Protein AF-A0A524A782-F1 (afdb_monomer_lite)

Sequence (72 aa):
MKDLQRVVHLAVTDPDFRAKLVEDPKVAIASSGLRLGADELAAISELCHLIALPAGALVATVLASNLRGKWG

Foldseek 3Di:
DVLLVVLVVCLVVPVVLLVVCLVPVVVSCVVVVGDDDPVSSVVSVVCNVLSPDDPVVNVVVVVVVVVVVPPD

Secondary structure (DSSP, 8-state):
-HHHHHHHHHHHH-HHHHHHHHH-HHHHHHHTT----HHHHHHHHHHHHHHTS-HHHHHHHHHHHHHHTT--

pLDDT: mean 75.8, std 13.37, range [43.81, 89.19]

Radius of gyration: 13.48 Å; chains: 1; bounding box: 38×26×27 Å

Structure (mmCIF, N/CA/C/O backbone):
data_AF-A0A524A782-F1
#
_entry.id   AF-A0A524A782-F1
#
loop_
_atom_site.group_PDB
_atom_site.id
_atom_site.type_symbol
_atom_site.label_atom_id
_atom_site.label_alt_id
_atom_site.label_comp_id
_atom_site.label_asym_id
_atom_site.label_entity_id
_atom_site.label_seq_id
_atom_site.pdbx_PDB_ins_code
_atom_site.Cartn_x
_atom_site.Cartn_y
_atom_site.Cartn_z
_atom_site.occupancy
_atom_site.B_iso_or_equiv
_atom_site.auth_seq_id
_atom_site.auth_comp_id
_atom_site.auth_asym_id
_atom_site.auth_atom_id
_atom_site.pdbx_PDB_model_num
ATOM 1 N N . MET A 1 1 ? 5.191 12.133 7.494 1.00 61.50 1 MET A N 1
ATOM 2 C CA . MET A 1 1 ? 6.357 11.224 7.337 1.00 61.50 1 MET A CA 1
ATOM 3 C C . MET A 1 1 ? 6.235 9.863 8.036 1.00 61.50 1 MET A C 1
ATOM 5 O O . MET A 1 1 ? 6.555 8.881 7.380 1.00 61.50 1 MET A O 1
ATOM 9 N N . LYS A 1 2 ? 5.817 9.735 9.314 1.00 77.69 2 LYS A N 1
ATOM 10 C CA . LYS A 1 2 ? 5.717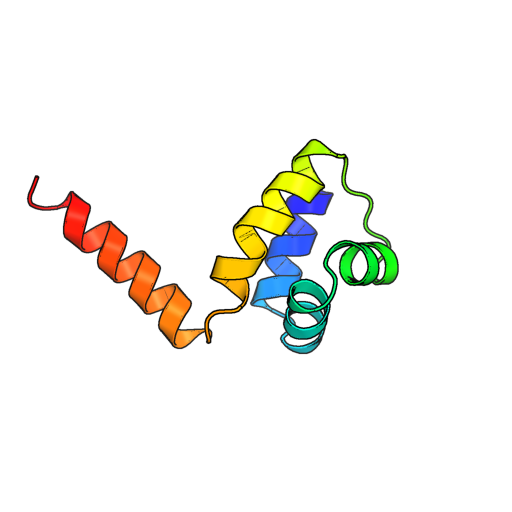 8.408 9.983 1.00 77.69 2 LYS A CA 1
ATOM 11 C C . LYS A 1 2 ? 4.695 7.466 9.327 1.00 77.69 2 LYS A C 1
ATOM 13 O O . LYS A 1 2 ? 4.947 6.268 9.236 1.00 77.69 2 LYS A O 1
ATOM 18 N N . ASP A 1 3 ? 3.580 8.006 8.840 1.00 83.81 3 ASP A N 1
ATOM 19 C CA . ASP A 1 3 ? 2.516 7.205 8.227 1.00 83.81 3 ASP A CA 1
ATOM 20 C C . ASP A 1 3 ? 2.913 6.663 6.850 1.00 83.81 3 ASP A C 1
ATOM 22 O O . ASP A 1 3 ? 2.689 5.487 6.579 1.00 83.81 3 ASP A O 1
ATOM 26 N N . LEU A 1 4 ? 3.617 7.456 6.032 1.00 83.25 4 LEU A N 1
ATOM 27 C CA . LEU A 1 4 ? 4.152 7.012 4.740 1.00 83.25 4 LEU A CA 1
ATOM 28 C C . LEU A 1 4 ? 5.091 5.803 4.885 1.00 83.25 4 LEU A C 1
ATOM 30 O O . LEU A 1 4 ? 4.941 4.809 4.177 1.00 83.25 4 LEU A O 1
ATOM 34 N N . GLN A 1 5 ? 6.027 5.849 5.839 1.00 83.31 5 GLN A N 1
ATOM 35 C CA . GLN A 1 5 ? 6.924 4.718 6.114 1.00 83.31 5 GLN A CA 1
ATOM 36 C C . GLN A 1 5 ? 6.155 3.463 6.542 1.00 83.31 5 GLN A C 1
ATOM 38 O O . GLN A 1 5 ? 6.534 2.351 6.178 1.00 83.31 5 GLN A O 1
ATOM 43 N N . ARG A 1 6 ? 5.058 3.634 7.286 1.00 87.38 6 ARG A N 1
ATOM 44 C CA . ARG A 1 6 ? 4.188 2.536 7.715 1.00 87.38 6 ARG A CA 1
ATOM 45 C C . ARG A 1 6 ? 3.450 1.895 6.544 1.00 87.38 6 ARG A C 1
ATOM 47 O O . ARG A 1 6 ? 3.401 0.671 6.484 1.00 87.38 6 ARG A O 1
ATOM 54 N N . VAL A 1 7 ? 2.942 2.700 5.608 1.00 87.56 7 VAL A N 1
ATOM 55 C CA . VAL A 1 7 ? 2.314 2.200 4.373 1.00 87.56 7 VAL A CA 1
ATOM 56 C C . VAL A 1 7 ? 3.311 1.379 3.563 1.00 87.56 7 VAL A C 1
ATOM 58 O O . VAL A 1 7 ? 2.993 0.264 3.164 1.00 87.56 7 VAL A O 1
ATOM 61 N N . VAL A 1 8 ? 4.533 1.885 3.370 1.00 84.62 8 VAL A N 1
ATOM 62 C CA . VAL A 1 8 ? 5.579 1.155 2.633 1.00 84.62 8 VAL A CA 1
ATOM 63 C C . VAL A 1 8 ? 5.954 -0.143 3.347 1.00 84.62 8 VAL A C 1
ATOM 65 O O . VAL A 1 8 ? 6.089 -1.177 2.701 1.00 84.62 8 VAL A O 1
ATOM 68 N N . HIS A 1 9 ? 6.083 -0.118 4.676 1.00 85.88 9 HIS A N 1
ATOM 69 C CA . HIS A 1 9 ? 6.363 -1.323 5.450 1.00 85.88 9 HIS A CA 1
ATOM 70 C C . HIS A 1 9 ? 5.268 -2.382 5.264 1.00 85.88 9 HIS A C 1
ATOM 72 O O . HIS A 1 9 ? 5.592 -3.510 4.905 1.00 85.88 9 HIS A O 1
ATOM 78 N N . LEU A 1 10 ? 3.994 -2.007 5.428 1.00 87.44 10 LEU A N 1
ATOM 79 C CA . LEU A 1 10 ? 2.852 -2.905 5.219 1.00 87.44 10 LEU A CA 1
ATOM 80 C C . LEU A 1 10 ? 2.792 -3.426 3.780 1.00 87.44 10 LEU A C 1
ATOM 82 O O . LEU A 1 10 ? 2.550 -4.604 3.568 1.00 87.44 10 LEU A O 1
ATOM 86 N N . ALA A 1 11 ? 3.084 -2.591 2.784 1.00 86.06 11 ALA A N 1
ATOM 87 C CA . ALA A 1 11 ? 3.102 -3.009 1.383 1.00 86.06 11 ALA A CA 1
ATOM 88 C C . ALA A 1 11 ? 4.172 -4.073 1.072 1.00 86.06 11 ALA A C 1
ATOM 90 O O . ALA A 1 11 ? 4.038 -4.822 0.104 1.00 86.06 11 ALA A O 1
ATOM 91 N N . VAL A 1 12 ? 5.240 -4.139 1.873 1.00 83.62 12 VAL A N 1
ATOM 92 C CA . VAL A 1 12 ? 6.319 -5.127 1.725 1.00 83.62 12 VAL A CA 1
ATOM 93 C C . VAL A 1 12 ? 6.067 -6.377 2.570 1.00 83.62 12 VAL A C 1
ATOM 95 O O . VAL A 1 12 ? 6.405 -7.475 2.130 1.00 83.62 12 VAL A O 1
ATOM 98 N N . THR A 1 13 ? 5.502 -6.233 3.772 1.00 86.00 13 THR A N 1
ATOM 99 C CA . THR A 1 13 ? 5.339 -7.340 4.731 1.00 86.00 13 THR A CA 1
ATOM 100 C C . THR A 1 13 ? 3.971 -8.016 4.688 1.00 86.00 13 THR A C 1
ATOM 102 O O . THR A 1 13 ? 3.870 -9.169 5.102 1.00 86.00 13 THR A O 1
ATOM 105 N N . ASP A 1 14 ? 2.945 -7.344 4.166 1.00 87.19 14 ASP A N 1
ATOM 106 C CA . ASP A 1 14 ? 1.568 -7.830 4.098 1.00 87.19 14 ASP A CA 1
ATOM 107 C C . ASP A 1 14 ? 1.095 -7.902 2.625 1.00 87.19 14 ASP A C 1
ATOM 109 O O . ASP A 1 14 ? 0.805 -6.876 1.994 1.00 87.19 14 ASP A O 1
ATOM 113 N N . PRO A 1 15 ? 1.033 -9.112 2.035 1.00 84.00 15 PRO A N 1
ATOM 114 C CA . PRO A 1 15 ? 0.621 -9.292 0.647 1.00 84.00 15 PRO A CA 1
ATOM 115 C C . PRO A 1 15 ? -0.858 -8.951 0.399 1.00 84.00 15 PRO A C 1
ATOM 117 O O . PRO A 1 15 ? -1.181 -8.507 -0.705 1.00 84.00 15 PRO A O 1
ATOM 120 N N . ASP A 1 16 ? -1.737 -9.103 1.394 1.00 87.69 16 ASP A N 1
ATOM 121 C CA . ASP A 1 16 ? -3.151 -8.719 1.298 1.00 87.69 16 ASP A CA 1
ATOM 122 C C . ASP A 1 16 ? -3.298 -7.196 1.286 1.00 87.69 16 ASP A C 1
ATOM 124 O O . ASP A 1 16 ? -4.037 -6.636 0.468 1.00 87.69 16 ASP A O 1
ATOM 128 N N . PHE A 1 17 ? -2.556 -6.503 2.153 1.00 88.75 17 PHE A N 1
ATOM 129 C CA . PHE A 1 17 ? -2.489 -5.044 2.121 1.00 88.75 17 PHE A CA 1
ATOM 130 C C . PHE A 1 17 ? -1.933 -4.546 0.786 1.00 88.75 17 PHE A C 1
ATOM 132 O O . PHE A 1 17 ? -2.498 -3.630 0.190 1.00 88.75 17 PHE A O 1
ATOM 139 N N . ARG A 1 18 ? -0.871 -5.178 0.275 1.00 86.56 18 ARG A N 1
ATOM 140 C CA . ARG A 1 18 ? -0.296 -4.860 -1.037 1.00 86.56 18 ARG A CA 1
ATOM 141 C C . ARG A 1 18 ? -1.308 -5.012 -2.171 1.00 86.56 18 ARG A C 1
ATOM 143 O O . ARG A 1 18 ? -1.386 -4.120 -3.010 1.00 86.56 18 ARG A O 1
ATOM 150 N N . ALA A 1 19 ? -2.087 -6.093 -2.198 1.00 86.31 19 ALA A N 1
ATOM 151 C CA . ALA A 1 19 ? -3.121 -6.286 -3.215 1.00 86.31 19 ALA A CA 1
ATOM 152 C C . ALA A 1 19 ? -4.166 -5.157 -3.176 1.00 86.31 19 ALA A C 1
ATOM 154 O O . ALA A 1 19 ? -4.442 -4.539 -4.204 1.00 86.31 19 ALA A O 1
ATOM 155 N N . LYS A 1 20 ? -4.656 -4.810 -1.979 1.00 88.44 20 LYS A N 1
ATOM 156 C CA . LYS A 1 20 ? -5.611 -3.705 -1.788 1.00 88.44 20 LYS A CA 1
ATOM 157 C C . LYS A 1 20 ? -5.017 -2.346 -2.157 1.00 88.44 20 LYS A C 1
ATOM 159 O O . LYS A 1 20 ? -5.711 -1.517 -2.727 1.00 88.44 20 LYS A O 1
ATOM 164 N N . LEU A 1 21 ? -3.741 -2.116 -1.843 1.00 87.38 21 LEU A N 1
ATOM 165 C CA . LEU A 1 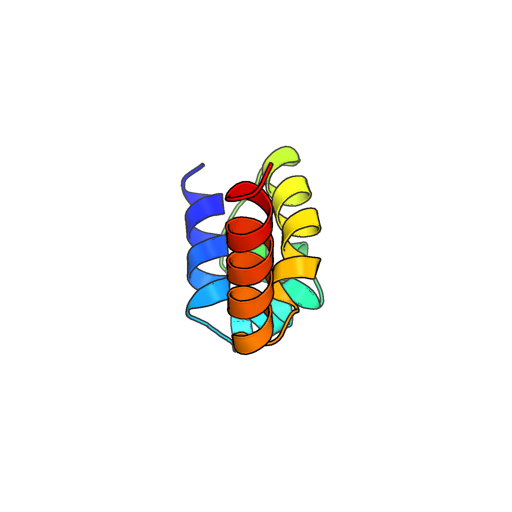21 ? -3.033 -0.872 -2.155 1.00 87.38 21 LEU A CA 1
ATOM 166 C C . LEU A 1 21 ? -2.864 -0.671 -3.669 1.00 87.38 21 LEU A C 1
ATOM 168 O O . LEU A 1 21 ? -2.894 0.463 -4.139 1.00 87.38 21 LEU A O 1
ATOM 172 N N . VAL A 1 22 ? -2.688 -1.759 -4.426 1.00 85.25 22 VAL A N 1
ATOM 173 C CA . VAL A 1 22 ? -2.615 -1.731 -5.897 1.00 85.25 22 VAL A CA 1
ATOM 174 C C . VAL A 1 22 ? -3.993 -1.499 -6.522 1.00 85.25 22 VAL A C 1
ATOM 176 O O . VAL A 1 22 ? -4.082 -0.794 -7.523 1.00 85.25 22 VAL A O 1
ATOM 179 N N . GLU A 1 23 ? -5.050 -2.068 -5.941 1.00 87.19 23 GLU A N 1
ATOM 180 C CA . GLU A 1 23 ? -6.429 -1.893 -6.410 1.00 87.19 23 GLU A CA 1
ATOM 181 C C . GLU A 1 23 ? -6.954 -0.473 -6.148 1.00 87.19 23 GLU A C 1
ATOM 183 O O . GLU A 1 23 ? -7.391 0.209 -7.075 1.00 87.19 23 GLU A O 1
ATOM 188 N N . ASP A 1 24 ? -6.874 -0.009 -4.897 1.00 86.81 24 ASP A N 1
ATOM 189 C CA . ASP A 1 24 ? -7.261 1.343 -4.498 1.00 86.81 24 ASP A CA 1
ATOM 190 C C . ASP A 1 24 ? -6.395 1.832 -3.316 1.00 86.81 24 ASP A C 1
ATOM 192 O O . ASP A 1 24 ? -6.643 1.488 -2.149 1.00 86.81 24 ASP A O 1
ATOM 196 N N . PRO A 1 25 ? -5.394 2.696 -3.581 1.00 84.75 25 PRO A N 1
ATOM 197 C CA . PRO A 1 25 ? -4.494 3.191 -2.548 1.00 84.75 25 PRO A CA 1
ATOM 198 C C . PRO A 1 25 ? -5.225 3.957 -1.443 1.00 84.75 25 PRO A C 1
ATOM 200 O O . PRO A 1 25 ? -4.886 3.829 -0.265 1.00 84.75 25 PRO A O 1
ATOM 203 N N . LYS A 1 26 ? -6.249 4.748 -1.795 1.00 85.75 26 LYS A N 1
ATOM 204 C CA . LYS A 1 26 ? -6.976 5.579 -0.824 1.00 85.75 26 LYS A CA 1
ATOM 205 C C . LYS A 1 26 ? -7.751 4.701 0.145 1.00 85.75 26 LYS A C 1
ATOM 207 O O . LYS A 1 26 ? -7.697 4.936 1.354 1.00 85.75 26 LYS A O 1
ATOM 212 N N . VAL A 1 27 ? -8.436 3.686 -0.375 1.00 87.75 27 VAL A N 1
ATOM 213 C CA . VAL A 1 27 ? -9.222 2.753 0.438 1.00 87.75 27 VAL A CA 1
ATOM 214 C C . VAL A 1 27 ? -8.313 1.894 1.315 1.00 87.75 27 VAL A C 1
ATOM 216 O O . VAL A 1 27 ? -8.601 1.738 2.504 1.00 87.75 27 VAL A O 1
ATOM 219 N N . ALA A 1 28 ? -7.194 1.391 0.789 1.00 89.12 28 ALA A N 1
ATOM 220 C CA . ALA A 1 28 ? -6.252 0.573 1.556 1.00 89.12 28 ALA A CA 1
ATOM 221 C C . ALA A 1 28 ? -5.635 1.342 2.739 1.00 89.12 28 ALA A C 1
ATOM 223 O O . ALA A 1 28 ? -5.614 0.852 3.875 1.00 89.12 28 ALA A O 1
ATOM 224 N N . ILE A 1 29 ? -5.190 2.578 2.490 1.00 89.19 29 ILE A N 1
ATOM 225 C CA . ILE A 1 29 ? -4.602 3.462 3.505 1.00 89.19 29 ILE A CA 1
ATOM 226 C C . ILE A 1 29 ? -5.639 3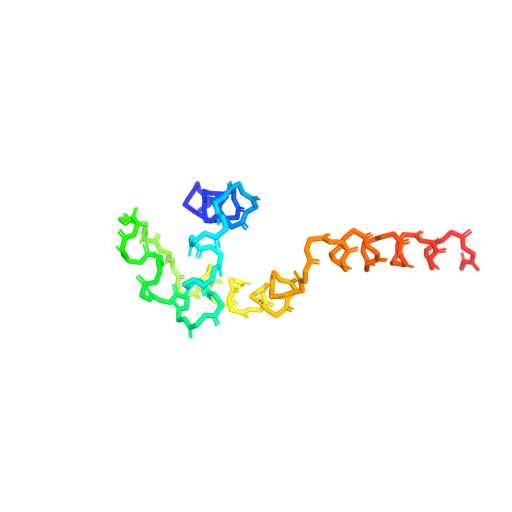.812 4.581 1.00 89.19 29 ILE A C 1
ATOM 228 O O . ILE A 1 29 ? -5.360 3.658 5.774 1.00 89.19 29 ILE A O 1
ATOM 232 N N . ALA A 1 30 ? -6.853 4.205 4.175 1.00 87.44 30 ALA A N 1
ATOM 233 C CA . ALA A 1 30 ? -7.937 4.533 5.101 1.00 87.44 30 ALA A CA 1
ATOM 234 C C . ALA A 1 30 ? -8.357 3.329 5.962 1.00 87.44 30 ALA A C 1
ATOM 236 O O . ALA A 1 30 ? -8.534 3.470 7.173 1.00 87.44 30 ALA A O 1
ATOM 237 N N . SER A 1 31 ? -8.446 2.136 5.363 1.00 86.56 31 SER A N 1
ATOM 238 C CA . SER A 1 31 ? -8.791 0.885 6.061 1.00 86.56 31 SER A CA 1
ATOM 239 C C . SER A 1 31 ? -7.751 0.476 7.108 1.00 86.56 31 SER A C 1
ATOM 241 O O . SER A 1 31 ? -8.072 -0.249 8.044 1.00 86.56 31 SER A O 1
ATOM 243 N N . SER A 1 32 ? -6.517 0.967 6.977 1.00 83.81 32 SER A N 1
ATOM 244 C CA . SER A 1 32 ? -5.422 0.720 7.926 1.00 83.81 32 SER A CA 1
ATOM 245 C C . SER A 1 32 ? -5.325 1.787 9.021 1.00 83.81 32 SER A C 1
ATOM 247 O O . SER A 1 32 ? -4.400 1.763 9.833 1.00 83.81 32 SER A O 1
ATOM 249 N N . GLY A 1 33 ? -6.255 2.750 9.036 1.00 86.88 33 GLY A N 1
ATOM 250 C CA . GLY A 1 33 ? -6.271 3.864 9.985 1.00 86.88 33 GLY A CA 1
ATOM 251 C C . GLY A 1 33 ? -5.175 4.907 9.748 1.00 86.88 33 GLY A C 1
ATOM 252 O O . GLY A 1 33 ? -4.950 5.758 10.609 1.00 86.88 33 GLY A O 1
ATOM 253 N N . LEU A 1 34 ? -4.488 4.853 8.604 1.00 86.94 34 LEU A N 1
ATOM 254 C CA . LEU A 1 34 ? -3.410 5.775 8.259 1.00 86.94 34 LEU A CA 1
ATOM 255 C C . LEU A 1 34 ? -3.980 7.009 7.559 1.00 86.94 34 LEU A C 1
ATOM 257 O O . LEU A 1 34 ? -4.943 6.932 6.795 1.00 86.94 34 LEU A O 1
ATOM 261 N N . ARG A 1 35 ? -3.382 8.171 7.827 1.00 84.56 35 ARG A N 1
ATOM 262 C CA . ARG A 1 35 ? -3.749 9.438 7.188 1.00 84.56 35 ARG A CA 1
ATOM 263 C C . ARG A 1 35 ? -2.536 9.989 6.464 1.00 84.56 35 ARG A C 1
ATOM 265 O O . ARG A 1 35 ? -1.583 10.415 7.102 1.00 84.56 35 ARG A O 1
ATOM 272 N N . LEU A 1 36 ? -2.593 9.975 5.139 1.00 83.62 36 LEU A N 1
ATOM 273 C CA . LEU A 1 36 ? -1.585 10.607 4.298 1.00 83.62 36 LEU A CA 1
ATOM 274 C C . LEU A 1 36 ? -2.072 11.977 3.838 1.00 83.62 36 LEU A C 1
ATOM 276 O O . LEU A 1 36 ? -3.246 12.142 3.489 1.00 83.62 36 LEU A O 1
ATOM 280 N N . GLY A 1 37 ? -1.161 12.949 3.824 1.00 85.56 37 GLY A N 1
ATOM 281 C CA . GLY A 1 37 ? -1.382 14.216 3.129 1.00 85.56 37 GLY A CA 1
ATOM 282 C C . GLY A 1 37 ? -1.436 14.022 1.609 1.00 85.56 37 GLY A C 1
ATOM 283 O O . GLY A 1 37 ? -1.073 12.964 1.099 1.00 85.56 37 GLY A O 1
ATOM 284 N N . ALA A 1 38 ? -1.861 15.051 0.872 1.00 84.69 38 ALA A N 1
ATOM 285 C CA . ALA A 1 38 ? -1.979 14.989 -0.589 1.00 84.69 38 ALA A CA 1
ATOM 286 C C . ALA A 1 38 ? -0.659 14.587 -1.278 1.00 84.69 38 ALA A C 1
ATOM 288 O O . ALA A 1 38 ? -0.671 13.724 -2.153 1.00 84.69 38 ALA A O 1
ATOM 289 N N . ASP A 1 39 ? 0.468 15.138 -0.821 1.00 85.12 39 ASP A N 1
ATOM 290 C CA . ASP A 1 39 ? 1.797 14.849 -1.375 1.00 85.12 39 ASP A CA 1
ATOM 291 C C . ASP A 1 39 ? 2.237 13.401 -1.113 1.00 85.12 39 ASP A C 1
ATOM 293 O O . ASP A 1 39 ? 2.778 12.728 -1.986 1.00 85.12 39 ASP A O 1
ATOM 297 N N . GLU A 1 40 ? 1.963 12.884 0.087 1.00 84.75 40 GLU A N 1
ATOM 298 C CA . GLU A 1 40 ? 2.282 11.501 0.458 1.00 84.75 40 GLU A CA 1
ATOM 299 C C . GLU A 1 40 ? 1.416 10.504 -0.327 1.00 84.75 40 GLU A C 1
ATOM 301 O O . GLU A 1 40 ? 1.888 9.439 -0.722 1.00 84.75 40 GLU A O 1
ATOM 306 N N . LEU A 1 41 ? 0.157 10.859 -0.589 1.00 84.06 41 LEU A N 1
ATOM 307 C CA . LEU A 1 41 ? -0.764 10.054 -1.386 1.00 84.06 41 LEU A CA 1
ATOM 308 C C . LEU A 1 41 ? -0.359 10.039 -2.865 1.00 84.06 41 LEU A C 1
ATOM 310 O O . LEU A 1 41 ? -0.417 8.986 -3.496 1.00 84.06 41 LEU A O 1
ATOM 314 N N . ALA A 1 42 ? 0.106 11.172 -3.399 1.00 84.00 42 ALA A N 1
ATOM 315 C CA . ALA A 1 42 ? 0.674 11.245 -4.743 1.00 84.00 42 ALA A CA 1
ATOM 316 C C . ALA A 1 42 ? 1.927 10.363 -4.868 1.00 84.00 42 ALA A C 1
ATOM 318 O O . ALA A 1 42 ? 2.016 9.563 -5.798 1.00 84.00 42 ALA A O 1
ATOM 319 N N . ALA A 1 43 ? 2.832 10.426 -3.885 1.00 83.25 43 ALA A N 1
ATOM 320 C CA . ALA A 1 43 ? 4.019 9.576 -3.843 1.00 83.25 43 ALA A CA 1
ATOM 321 C C . ALA A 1 43 ? 3.668 8.079 -3.763 1.00 83.25 43 ALA A C 1
ATOM 323 O O . ALA A 1 43 ? 4.281 7.270 -4.452 1.00 83.25 43 ALA A O 1
ATOM 324 N N . ILE A 1 44 ? 2.663 7.686 -2.968 1.00 83.12 44 ILE A N 1
ATOM 325 C CA . ILE A 1 44 ? 2.193 6.291 -2.928 1.00 83.12 44 ILE A CA 1
ATOM 326 C C . ILE A 1 44 ? 1.57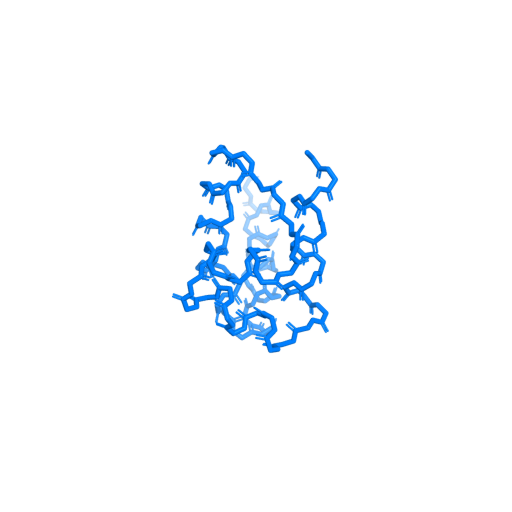8 5.869 -4.263 1.00 83.12 44 ILE A C 1
ATOM 328 O O . ILE A 1 44 ? 1.885 4.778 -4.730 1.00 83.12 44 ILE A O 1
ATOM 332 N N . SER A 1 45 ? 0.754 6.707 -4.897 1.00 80.06 45 SER A N 1
ATOM 333 C CA . SER A 1 45 ? 0.176 6.395 -6.211 1.00 80.06 45 SER A CA 1
ATOM 334 C C . SER A 1 45 ? 1.245 6.197 -7.285 1.00 80.06 45 SER A C 1
ATOM 336 O O . SER A 1 45 ? 1.101 5.305 -8.123 1.00 80.06 45 SER A O 1
ATOM 338 N N . GLU A 1 46 ? 2.329 6.979 -7.252 1.00 81.56 46 GLU A N 1
ATOM 339 C CA . GLU A 1 4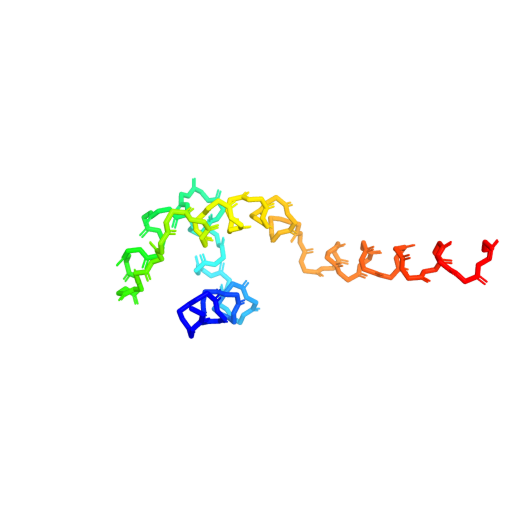6 ? 3.495 6.709 -8.095 1.00 81.56 46 GLU A CA 1
ATOM 340 C C . GLU A 1 46 ? 4.187 5.402 -7.689 1.00 81.56 46 GLU A C 1
ATOM 342 O O . GLU A 1 46 ? 4.499 4.558 -8.514 1.00 81.56 46 GLU A O 1
ATOM 347 N N . LEU A 1 47 ? 4.377 5.128 -6.407 1.00 78.06 47 LEU A N 1
ATOM 348 C CA . LEU A 1 47 ? 5.045 3.889 -6.010 1.00 78.06 47 LEU A CA 1
ATOM 349 C C . LEU A 1 47 ? 4.197 2.630 -6.278 1.00 78.06 47 LEU A C 1
ATOM 351 O O . LEU A 1 47 ? 4.772 1.565 -6.505 1.00 78.06 47 LEU A O 1
ATOM 355 N N . CYS A 1 48 ? 2.863 2.715 -6.325 1.00 74.75 48 CYS A N 1
ATOM 356 C CA . CYS A 1 48 ? 1.969 1.564 -6.513 1.00 74.75 48 CYS A CA 1
ATOM 357 C C . CYS A 1 48 ? 2.280 0.751 -7.772 1.00 74.75 48 CYS A C 1
ATOM 359 O O . CYS A 1 48 ? 2.215 -0.477 -7.721 1.00 74.75 48 CYS A O 1
ATOM 361 N N . HIS A 1 49 ? 2.684 1.384 -8.875 1.00 71.44 49 HIS A N 1
ATOM 362 C CA . HIS A 1 49 ? 3.051 0.648 -10.088 1.00 71.44 49 HIS A CA 1
ATOM 363 C C . HIS A 1 49 ? 4.378 -0.118 -9.959 1.00 71.44 49 HIS A C 1
ATOM 365 O O . HIS A 1 49 ? 4.553 -1.149 -10.608 1.00 71.44 49 HIS A O 1
ATOM 371 N N . LEU A 1 50 ? 5.281 0.311 -9.073 1.00 69.81 50 LEU A N 1
ATOM 372 C CA . LEU A 1 50 ? 6.470 -0.464 -8.708 1.00 69.81 50 LEU A CA 1
ATOM 373 C C . LEU A 1 50 ? 6.109 -1.596 -7.739 1.00 69.81 50 LEU A C 1
ATOM 375 O O . LEU A 1 50 ? 6.600 -2.710 -7.888 1.00 69.81 50 LEU A O 1
ATOM 379 N N . ILE A 1 51 ? 5.212 -1.341 -6.782 1.00 68.19 51 ILE A N 1
ATOM 380 C CA . ILE A 1 51 ? 4.783 -2.315 -5.765 1.00 68.19 51 ILE A CA 1
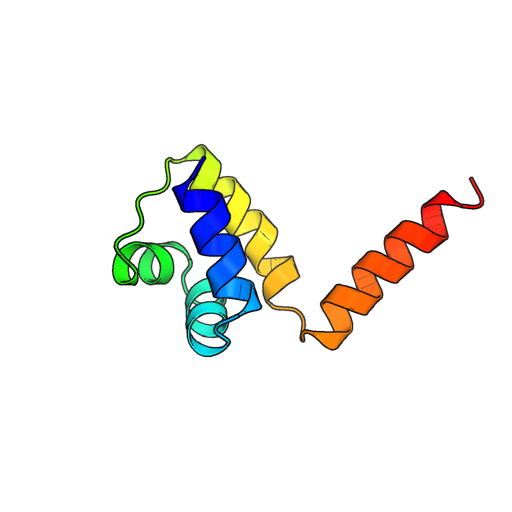ATOM 381 C C . ILE A 1 51 ? 3.902 -3.432 -6.372 1.00 68.19 51 ILE A C 1
ATOM 383 O O . ILE A 1 51 ? 3.898 -4.570 -5.889 1.00 68.19 51 ILE A O 1
ATOM 387 N N . ALA A 1 52 ? 3.184 -3.138 -7.461 1.00 65.19 52 ALA A N 1
ATOM 388 C CA . ALA A 1 52 ? 2.377 -4.098 -8.218 1.00 65.19 52 ALA A CA 1
ATOM 389 C C . ALA A 1 52 ? 3.212 -5.200 -8.887 1.00 65.19 52 ALA A C 1
ATOM 391 O O . ALA A 1 52 ? 2.698 -6.283 -9.174 1.00 65.19 52 ALA A O 1
ATOM 392 N N . LEU A 1 53 ? 4.510 -4.969 -9.098 1.00 63.78 53 LEU A N 1
ATOM 393 C CA . LEU A 1 53 ? 5.407 -5.997 -9.602 1.00 63.78 53 LEU A CA 1
ATOM 394 C C . LEU A 1 53 ? 5.485 -7.160 -8.594 1.00 63.78 53 LEU A C 1
ATOM 396 O O . LEU A 1 53 ? 5.508 -6.932 -7.380 1.00 63.78 53 LEU A O 1
ATOM 400 N N . PRO A 1 54 ? 5.518 -8.427 -9.050 1.00 60.06 54 PRO A N 1
ATOM 401 C CA . PRO A 1 54 ? 5.785 -9.551 -8.156 1.00 60.06 54 PRO A CA 1
ATOM 402 C C . PRO A 1 54 ? 7.091 -9.292 -7.393 1.00 60.06 54 PRO A C 1
ATOM 404 O O . PRO A 1 54 ? 8.009 -8.691 -7.942 1.00 60.06 54 PRO A O 1
ATOM 407 N N . ALA A 1 55 ? 7.201 -9.732 -6.134 1.00 56.22 55 ALA A N 1
ATOM 408 C CA . ALA A 1 55 ? 8.357 -9.420 -5.281 1.00 56.22 55 ALA A CA 1
ATOM 409 C C . ALA A 1 55 ? 9.716 -9.740 -5.950 1.00 56.22 55 ALA A C 1
ATOM 411 O O . ALA A 1 55 ? 10.689 -9.013 -5.764 1.00 56.22 55 ALA A O 1
ATOM 412 N N . GLY A 1 56 ? 9.764 -10.769 -6.808 1.00 55.09 56 GLY A N 1
ATOM 413 C CA . GLY A 1 56 ? 10.940 -11.086 -7.628 1.00 55.09 56 GLY A CA 1
ATOM 414 C C . GLY A 1 56 ? 11.272 -10.047 -8.712 1.00 55.09 56 GLY A C 1
ATOM 415 O O . GLY A 1 56 ? 12.441 -9.828 -9.012 1.00 55.09 56 GLY A O 1
ATOM 416 N N . ALA A 1 57 ? 10.273 -9.361 -9.268 1.00 57.66 57 ALA A N 1
ATOM 417 C CA . ALA A 1 57 ? 10.450 -8.299 -10.255 1.00 57.66 57 ALA A CA 1
ATOM 418 C C . ALA A 1 57 ? 10.874 -6.964 -9.618 1.00 57.66 57 ALA A C 1
ATOM 420 O O . ALA A 1 57 ? 11.704 -6.275 -10.197 1.00 57.66 57 ALA A O 1
ATOM 421 N N . LEU A 1 58 ? 10.420 -6.638 -8.401 1.00 57.25 58 LEU A N 1
ATOM 422 C CA . LEU A 1 58 ? 10.924 -5.478 -7.644 1.00 57.25 58 LEU A CA 1
ATOM 423 C C . LEU A 1 58 ? 12.437 -5.566 -7.396 1.00 57.25 58 LEU A C 1
ATOM 425 O O . LEU A 1 58 ? 13.177 -4.617 -7.658 1.00 57.25 58 LEU A O 1
ATOM 429 N N . VAL A 1 59 ? 12.906 -6.730 -6.937 1.00 59.72 59 VAL A N 1
ATOM 430 C CA . VAL A 1 59 ? 14.338 -6.987 -6.720 1.00 59.72 59 VAL A CA 1
ATOM 431 C C . VAL A 1 59 ? 15.101 -6.937 -8.045 1.00 59.72 59 VAL A C 1
ATOM 433 O O . VAL A 1 59 ? 16.169 -6.332 -8.106 1.00 59.72 59 VAL A O 1
ATOM 436 N N . ALA A 1 60 ? 14.536 -7.491 -9.123 1.00 59.00 60 ALA A N 1
ATOM 437 C CA . ALA A 1 60 ? 15.131 -7.430 -10.456 1.00 59.00 60 ALA A CA 1
ATOM 438 C C . ALA A 1 60 ? 15.238 -5.996 -11.003 1.00 59.00 60 ALA A C 1
ATOM 440 O O . ALA A 1 60 ? 16.271 -5.652 -11.572 1.00 59.00 60 ALA A O 1
ATOM 441 N N . THR A 1 61 ? 14.237 -5.134 -10.802 1.00 57.41 61 THR A N 1
ATOM 442 C CA . THR A 1 61 ? 14.278 -3.730 -11.242 1.00 57.41 61 THR A CA 1
ATOM 443 C C . THR A 1 61 ? 15.274 -2.909 -10.423 1.00 57.41 61 THR A C 1
ATOM 445 O O . THR A 1 61 ? 16.031 -2.127 -10.995 1.00 57.41 61 THR A O 1
ATOM 448 N N . VAL A 1 62 ? 15.346 -3.111 -9.103 1.00 59.69 62 VAL A N 1
ATOM 449 C CA . VAL A 1 62 ? 16.349 -2.446 -8.251 1.00 59.69 62 VAL A CA 1
ATOM 450 C C . VAL A 1 62 ? 17.767 -2.920 -8.590 1.00 59.69 62 VAL A C 1
ATOM 452 O O . VAL A 1 62 ? 18.681 -2.096 -8.672 1.00 59.69 62 VAL A O 1
ATOM 455 N N . LEU A 1 63 ? 17.968 -4.217 -8.842 1.00 58.75 63 LEU A N 1
ATOM 456 C CA . LEU A 1 63 ? 19.249 -4.758 -9.313 1.00 58.75 63 LEU A CA 1
ATOM 457 C C . LEU A 1 63 ? 19.618 -4.218 -10.699 1.00 58.75 63 LEU A C 1
ATOM 459 O O . LEU A 1 63 ? 20.749 -3.779 -10.897 1.00 58.75 63 LEU A O 1
ATOM 463 N N . ALA A 1 64 ? 18.674 -4.192 -11.641 1.00 59.28 64 ALA A N 1
ATOM 464 C CA . ALA A 1 64 ? 18.895 -3.668 -12.987 1.00 59.28 64 ALA A CA 1
ATOM 465 C C . ALA A 1 64 ? 19.256 -2.173 -12.971 1.00 59.28 64 ALA A C 1
ATOM 467 O O . ALA A 1 64 ? 20.171 -1.753 -13.681 1.00 59.28 64 ALA A O 1
ATOM 468 N N . SER A 1 65 ? 18.600 -1.378 -12.122 1.00 55.00 65 SER A N 1
ATOM 469 C CA . SER A 1 65 ? 18.912 0.044 -11.943 1.00 55.00 65 SER A CA 1
ATOM 470 C C . SER A 1 65 ? 20.278 0.269 -11.283 1.00 55.00 65 SER A C 1
ATOM 472 O O . SER A 1 65 ? 21.021 1.146 -11.719 1.00 55.00 65 SER A O 1
ATOM 474 N N . ASN A 1 66 ? 20.669 -0.551 -10.298 1.00 54.84 66 ASN A N 1
ATOM 475 C CA . ASN A 1 66 ? 21.996 -0.462 -9.669 1.00 54.84 66 ASN A CA 1
ATOM 476 C C . ASN A 1 66 ? 23.138 -0.920 -10.591 1.00 54.84 66 ASN A C 1
ATOM 478 O O . ASN A 1 66 ? 24.244 -0.388 -10.513 1.00 54.84 66 ASN A O 1
ATOM 482 N N . LEU A 1 67 ? 22.889 -1.875 -11.491 1.00 55.69 67 LEU A N 1
ATOM 483 C CA . LEU A 1 67 ? 23.880 -2.304 -12.483 1.00 55.69 67 LEU A CA 1
ATOM 484 C C . LEU A 1 67 ? 24.112 -1.242 -13.564 1.00 55.69 67 LEU A C 1
ATOM 486 O O . LEU A 1 67 ? 25.243 -1.077 -14.019 1.00 55.69 67 LEU A O 1
ATOM 490 N N . ARG A 1 68 ? 23.075 -0.483 -13.942 1.00 53.38 68 ARG A N 1
ATOM 491 C CA . ARG A 1 68 ? 23.184 0.572 -14.961 1.00 53.38 68 ARG A CA 1
ATOM 492 C C . ARG A 1 68 ? 24.007 1.783 -14.484 1.00 53.38 68 ARG A C 1
ATOM 494 O O . ARG A 1 68 ? 24.629 2.438 -15.308 1.00 53.38 68 ARG A O 1
ATOM 501 N N . GLY A 1 69 ? 24.071 2.046 -13.177 1.00 52.34 69 GLY A N 1
ATOM 502 C CA . GLY A 1 69 ? 24.878 3.132 -12.597 1.00 52.34 69 GLY A CA 1
ATOM 503 C C . GLY A 1 69 ? 26.371 2.826 -12.413 1.00 52.34 69 GLY A C 1
ATOM 504 O O . GLY A 1 69 ? 27.120 3.719 -12.036 1.00 52.34 69 GLY A O 1
ATOM 505 N N . LYS A 1 70 ? 26.823 1.585 -12.648 1.00 52.62 70 LYS A N 1
ATOM 506 C CA . LYS A 1 70 ? 28.215 1.162 -12.381 1.00 52.62 70 LYS A CA 1
ATOM 507 C C . LYS A 1 70 ? 29.129 1.161 -13.619 1.00 52.62 70 LYS A C 1
ATOM 509 O O . LYS A 1 70 ? 30.297 0.809 -13.499 1.00 52.62 70 LYS A O 1
ATOM 514 N N . TRP A 1 71 ? 28.600 1.547 -14.783 1.00 52.28 71 TRP A N 1
ATOM 515 C CA . TRP A 1 71 ? 29.309 1.572 -16.074 1.00 52.28 71 TRP A CA 1
ATOM 516 C C . TRP A 1 71 ? 29.075 2.870 -16.871 1.00 52.28 71 TRP A C 1
ATOM 518 O O . TRP A 1 71 ? 29.239 2.868 -18.090 1.00 52.28 71 TRP A O 1
ATOM 528 N N . GLY A 1 72 ? 28.641 3.941 -16.199 1.00 43.81 72 GLY A N 1
ATOM 529 C CA . GLY A 1 72 ? 28.493 5.282 -16.775 1.00 43.81 72 GLY A CA 1
ATOM 530 C C . GLY A 1 72 ? 29.627 6.196 -16.352 1.00 43.81 72 GLY A C 1
ATOM 531 O O . GLY A 1 72 ? 30.015 6.103 -15.166 1.00 43.81 72 GLY A O 1
#